Protein AF-A0A965NP96-F1 (afdb_monomer)

Mean predicted aligned error: 4.67 Å

Structure (mmCIF, N/CA/C/O backbone):
data_AF-A0A965NP96-F1
#
_entry.id   AF-A0A965NP96-F1
#
loop_
_atom_site.group_PDB
_atom_site.id
_atom_site.type_symbol
_atom_site.label_atom_id
_atom_site.label_alt_id
_atom_site.label_comp_id
_atom_site.label_asym_id
_atom_site.label_entity_id
_atom_site.label_seq_id
_atom_site.pdbx_PDB_ins_code
_atom_site.Cartn_x
_atom_site.Cartn_y
_atom_site.Cartn_z
_atom_site.occupancy
_atom_site.B_iso_or_equiv
_atom_site.auth_seq_id
_atom_site.auth_comp_id
_atom_site.auth_asym_id
_atom_site.auth_atom_id
_atom_site.pdbx_PDB_model_num
ATOM 1 N N . MET A 1 1 ? -8.203 -9.952 -8.185 1.00 63.25 1 MET A N 1
ATOM 2 C CA . MET A 1 1 ? -7.457 -8.786 -7.656 1.00 63.25 1 MET A CA 1
ATOM 3 C C . MET A 1 1 ? -8.214 -8.083 -6.528 1.00 63.25 1 MET A C 1
ATOM 5 O O . MET A 1 1 ? -7.971 -8.420 -5.377 1.00 63.25 1 MET A O 1
ATOM 9 N N . LYS A 1 2 ? -9.182 -7.191 -6.817 1.00 73.38 2 LYS A N 1
ATOM 10 C CA . LYS A 1 2 ? -9.921 -6.443 -5.773 1.00 73.38 2 LYS A CA 1
ATOM 11 C C . LYS A 1 2 ? -10.699 -7.330 -4.794 1.00 73.38 2 LYS A C 1
ATOM 13 O O . LYS A 1 2 ? -10.719 -7.026 -3.611 1.00 73.38 2 LYS A O 1
ATOM 18 N N . GLU A 1 3 ? -11.277 -8.436 -5.258 1.00 85.06 3 GLU A N 1
ATOM 19 C CA . GLU A 1 3 ? -12.056 -9.336 -4.396 1.00 85.06 3 GLU A CA 1
ATOM 20 C C . GLU A 1 3 ? -11.197 -10.064 -3.349 1.00 85.06 3 GLU A C 1
ATOM 22 O O . GLU A 1 3 ? -11.562 -10.107 -2.180 1.00 85.06 3 GLU A O 1
ATOM 27 N N . LEU A 1 4 ? -10.021 -10.577 -3.732 1.00 87.81 4 LEU A N 1
ATOM 28 C CA . LEU A 1 4 ? -9.094 -11.234 -2.798 1.00 87.81 4 LEU A CA 1
ATOM 29 C C . LEU A 1 4 ? -8.549 -10.249 -1.769 1.00 87.81 4 LEU A C 1
ATOM 31 O O . LEU A 1 4 ? -8.506 -10.553 -0.582 1.00 87.81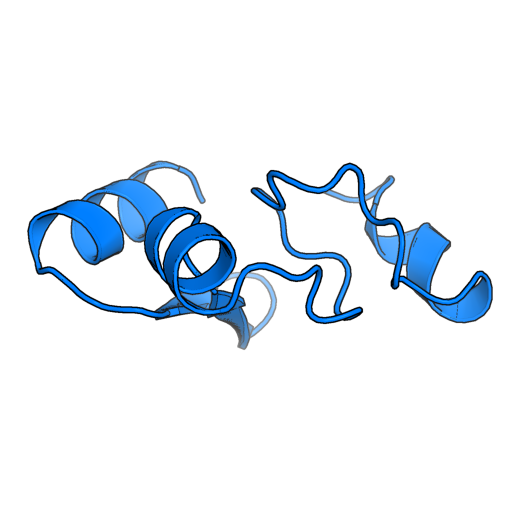 4 LEU A O 1
ATOM 35 N N . HIS A 1 5 ? -8.203 -9.046 -2.224 1.00 86.31 5 HIS A N 1
ATOM 36 C CA . HIS A 1 5 ? -7.831 -7.959 -1.334 1.00 86.31 5 HIS A CA 1
ATOM 37 C C . HIS A 1 5 ? -8.949 -7.642 -0.336 1.00 86.31 5 HIS A C 1
ATOM 39 O O . HIS A 1 5 ? -8.692 -7.502 0.856 1.00 86.31 5 HIS A O 1
ATOM 45 N N . GLN A 1 6 ? -10.190 -7.539 -0.816 1.00 87.38 6 GLN A N 1
ATOM 46 C CA . GLN A 1 6 ? -11.331 -7.208 0.025 1.00 87.38 6 GLN A CA 1
ATOM 47 C C . GLN A 1 6 ? -11.631 -8.322 1.032 1.00 87.38 6 GLN A C 1
ATOM 49 O O . GLN A 1 6 ? -11.808 -8.022 2.208 1.00 87.38 6 GLN A O 1
ATOM 54 N N . ARG A 1 7 ? -11.573 -9.594 0.615 1.00 91.62 7 ARG A N 1
ATOM 55 C CA . ARG A 1 7 ? -11.683 -10.752 1.517 1.00 91.62 7 ARG A CA 1
ATOM 56 C C . ARG A 1 7 ? -10.578 -10.768 2.562 1.00 91.62 7 ARG A C 1
ATOM 58 O O . ARG A 1 7 ? -10.877 -10.982 3.728 1.00 91.62 7 ARG A O 1
ATOM 65 N N . ALA A 1 8 ? -9.330 -10.514 2.175 1.00 90.69 8 ALA A N 1
ATOM 66 C CA . ALA A 1 8 ? -8.227 -10.446 3.124 1.00 90.69 8 ALA A CA 1
ATOM 67 C C . ALA A 1 8 ? -8.429 -9.298 4.129 1.00 90.69 8 ALA A C 1
ATOM 69 O O . ALA A 1 8 ? -8.286 -9.507 5.325 1.00 90.69 8 ALA A O 1
ATOM 70 N N . CYS A 1 9 ? -8.865 -8.117 3.680 1.00 86.06 9 CYS A N 1
ATOM 71 C CA . CYS A 1 9 ? -9.201 -7.001 4.572 1.00 86.06 9 CYS A CA 1
ATOM 72 C C . CYS A 1 9 ? -10.366 -7.305 5.536 1.00 86.06 9 CYS A C 1
ATOM 74 O O . CYS A 1 9 ? -10.327 -6.839 6.681 1.00 86.06 9 CYS A O 1
ATOM 76 N N . ASP A 1 10 ? -11.378 -8.049 5.076 1.00 91.00 10 ASP A N 1
ATOM 77 C CA . ASP A 1 10 ? -12.559 -8.470 5.849 1.00 91.00 10 ASP A CA 1
ATOM 78 C C . ASP A 1 10 ? -12.219 -9.558 6.882 1.00 91.00 10 ASP A C 1
ATOM 80 O O . ASP A 1 10 ? -12.623 -9.472 8.036 1.00 91.00 10 ASP A O 1
ATOM 84 N N . ASN A 1 11 ? -11.363 -10.513 6.505 1.00 91.94 11 ASN A N 1
ATOM 85 C CA . ASN A 1 11 ? -10.876 -11.592 7.376 1.00 91.94 11 ASN A CA 1
ATOM 86 C C . ASN A 1 11 ? -9.684 -11.171 8.259 1.00 91.94 11 ASN A C 1
ATOM 88 O O . ASN A 1 11 ? -9.011 -12.02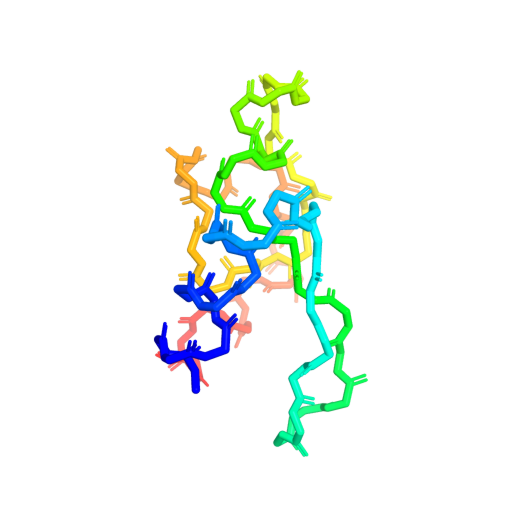5 8.831 1.00 91.94 11 ASN A O 1
ATOM 92 N N . ASP A 1 12 ? -9.389 -9.870 8.332 1.00 88.56 12 ASP A N 1
ATOM 93 C CA . ASP A 1 12 ? -8.243 -9.294 9.051 1.00 88.56 12 ASP A CA 1
ATOM 94 C C . ASP A 1 12 ? -6.881 -9.918 8.677 1.00 88.56 12 ASP A C 1
ATOM 96 O O . ASP A 1 12 ? -5.935 -9.966 9.461 1.00 88.56 12 ASP A O 1
ATOM 100 N N . GLN A 1 13 ? -6.761 -10.392 7.437 1.00 92.56 13 GLN A N 1
ATOM 101 C CA . GLN A 1 13 ? -5.522 -10.912 6.886 1.00 92.56 13 GLN A CA 1
ATOM 102 C C . GLN A 1 13 ? -4.643 -9.777 6.352 1.00 92.56 13 GLN A C 1
ATOM 104 O O . GLN A 1 13 ? -5.051 -8.927 5.551 1.00 92.56 13 GLN A O 1
ATOM 109 N N . ASP A 1 14 ? -3.375 -9.806 6.752 1.00 90.38 14 ASP A N 1
ATOM 110 C CA . ASP A 1 14 ? -2.380 -8.819 6.335 1.00 90.38 14 ASP A CA 1
ATOM 111 C C . ASP A 1 14 ? -1.907 -9.027 4.874 1.00 90.38 14 ASP A C 1
ATOM 113 O O . ASP A 1 14 ? -1.329 -8.131 4.257 1.00 90.38 14 ASP A O 1
ATOM 117 N N . SER A 1 15 ? -2.148 -10.195 4.273 1.00 91.06 15 SER A N 1
ATOM 118 C CA . SER A 1 15 ? -1.739 -10.491 2.894 1.00 91.06 15 SER A CA 1
ATOM 119 C C . SER A 1 15 ? -2.606 -11.561 2.240 1.00 91.06 15 SER A C 1
ATOM 121 O O . SER A 1 15 ? -3.295 -12.309 2.930 1.00 91.06 15 SER A O 1
ATOM 123 N N . TYR A 1 16 ? -2.551 -11.639 0.913 1.00 90.69 16 TYR A N 1
ATOM 124 C CA . TYR A 1 16 ? -3.175 -12.688 0.111 1.00 90.69 16 TYR A CA 1
ATOM 125 C C . TYR A 1 16 ? -2.235 -13.131 -1.010 1.00 90.69 16 TYR A C 1
ATOM 127 O O . TYR A 1 16 ? -1.343 -12.388 -1.416 1.00 90.69 16 TYR A O 1
ATOM 135 N N . ILE A 1 17 ? -2.437 -14.347 -1.514 1.00 89.38 17 ILE A N 1
ATOM 136 C CA . ILE A 1 17 ? -1.710 -14.843 -2.683 1.00 89.38 17 ILE A CA 1
ATOM 137 C C . ILE A 1 17 ? -2.480 -14.417 -3.924 1.00 89.38 17 ILE A C 1
ATOM 139 O O . ILE A 1 17 ? -3.677 -14.686 -4.046 1.00 89.38 17 ILE A O 1
ATOM 143 N N . ASP A 1 18 ? -1.790 -13.746 -4.832 1.00 85.94 18 ASP A N 1
ATOM 144 C CA . ASP A 1 18 ? -2.325 -13.442 -6.141 1.00 85.94 18 ASP A CA 1
ATOM 145 C C . ASP A 1 18 ? -2.274 -14.695 -7.031 1.00 85.94 18 ASP A C 1
ATOM 147 O O . ASP A 1 18 ? -1.182 -15.201 -7.278 1.00 85.94 18 ASP A O 1
ATOM 151 N N . PRO A 1 19 ? -3.409 -15.233 -7.505 1.00 85.31 19 PRO A N 1
ATOM 152 C CA . PRO A 1 19 ? -3.421 -16.468 -8.288 1.00 85.31 19 PRO A CA 1
ATOM 153 C C . PRO A 1 19 ? -2.871 -16.294 -9.709 1.00 85.31 19 PRO A C 1
ATOM 155 O O . PRO A 1 19 ? -2.502 -17.284 -10.328 1.00 85.31 19 PRO A O 1
ATOM 158 N N . ASP A 1 20 ? -2.832 -15.064 -10.225 1.00 83.75 20 ASP A N 1
ATOM 159 C CA . ASP A 1 20 ? -2.338 -14.759 -11.570 1.00 83.75 20 ASP A CA 1
ATOM 160 C C . ASP A 1 20 ? -0.805 -14.702 -11.595 1.00 83.75 20 ASP A C 1
ATOM 162 O O . ASP A 1 20 ? -0.154 -15.385 -12.382 1.00 83.75 20 ASP A O 1
ATOM 166 N N . SER A 1 21 ? -0.217 -13.946 -10.667 1.00 81.25 21 SER A N 1
ATOM 167 C CA . SER A 1 21 ? 1.234 -13.773 -10.581 1.00 81.25 21 SER A CA 1
ATOM 168 C C . SER A 1 21 ? 1.922 -14.733 -9.596 1.00 81.25 21 SER A C 1
ATOM 170 O O . SER A 1 21 ? 3.148 -14.828 -9.585 1.00 81.25 21 SER A O 1
ATOM 172 N N . GLY A 1 22 ? 1.171 -15.408 -8.719 1.00 85.88 22 GLY A N 1
ATOM 173 C CA . GLY A 1 22 ? 1.691 -16.273 -7.648 1.00 85.88 22 GLY A CA 1
ATOM 174 C C . GLY A 1 22 ? 2.334 -15.524 -6.471 1.00 85.88 22 GLY A C 1
ATOM 175 O O . GLY A 1 22 ? 2.906 -16.146 -5.575 1.00 85.88 22 GLY A O 1
ATOM 176 N N . TYR A 1 23 ? 2.277 -14.190 -6.457 1.00 85.44 23 TYR A N 1
ATOM 177 C CA . TYR A 1 23 ? 2.943 -13.368 -5.448 1.00 85.44 23 TYR A CA 1
ATOM 178 C C . TYR A 1 23 ? 2.114 -13.189 -4.181 1.00 85.44 23 TYR A C 1
ATOM 180 O O . TYR A 1 23 ? 0.889 -13.116 -4.214 1.00 85.44 23 TYR A O 1
ATOM 188 N N . ILE A 1 24 ? 2.806 -13.016 -3.056 1.00 88.38 24 ILE A N 1
ATOM 189 C CA . ILE A 1 24 ? 2.187 -12.595 -1.799 1.00 88.38 24 ILE A CA 1
ATOM 190 C C . ILE A 1 24 ? 2.015 -11.075 -1.840 1.00 88.38 24 ILE A C 1
ATOM 192 O O . ILE A 1 24 ? 2.989 -10.319 -1.814 1.00 88.38 24 ILE A O 1
ATOM 196 N N . VAL A 1 25 ? 0.766 -10.626 -1.897 1.00 87.94 25 VAL A N 1
ATOM 197 C CA . VAL A 1 25 ? 0.389 -9.215 -1.942 1.00 87.94 25 VAL A CA 1
ATOM 198 C C . VAL A 1 25 ? -0.121 -8.795 -0.569 1.00 87.94 25 VAL A C 1
ATOM 200 O O . VAL A 1 25 ? -1.061 -9.375 -0.029 1.00 87.94 25 VAL A O 1
ATOM 203 N N . LEU A 1 26 ? 0.495 -7.762 0.002 1.00 90.19 26 LEU A N 1
ATOM 204 C CA . LEU A 1 26 ? 0.053 -7.173 1.265 1.00 90.19 26 LEU A CA 1
ATOM 205 C C . LEU A 1 26 ? -1.253 -6.390 1.066 1.00 90.19 26 LEU A C 1
ATOM 207 O O . LEU A 1 26 ? -1.468 -5.741 0.037 1.00 90.19 26 LEU A O 1
ATOM 211 N N . THR A 1 27 ? -2.132 -6.436 2.064 1.00 91.06 27 THR A N 1
ATOM 212 C CA . THR A 1 27 ? -3.350 -5.623 2.077 1.00 91.06 27 THR A CA 1
ATOM 213 C C . THR A 1 27 ? -3.043 -4.174 2.451 1.00 91.06 27 THR A C 1
ATOM 215 O O . THR A 1 27 ? -2.001 -3.846 3.025 1.00 91.06 27 THR A O 1
ATOM 218 N N . SER A 1 28 ? -3.978 -3.271 2.155 1.00 88.69 28 SER A N 1
ATOM 219 C CA . SER A 1 28 ? -3.846 -1.859 2.525 1.00 88.69 28 SER A CA 1
ATOM 220 C C . SER A 1 28 ? -3.803 -1.709 4.043 1.00 88.69 28 SER A C 1
ATOM 222 O O . SER A 1 28 ? -3.029 -0.901 4.546 1.00 88.69 28 SER A O 1
ATOM 224 N N . LYS A 1 29 ? -4.556 -2.541 4.781 1.00 89.38 29 LYS A N 1
ATOM 225 C CA . LYS A 1 29 ? -4.481 -2.634 6.246 1.00 89.38 29 LYS A CA 1
ATOM 226 C C . LYS A 1 29 ? -3.066 -2.963 6.722 1.00 89.38 29 LYS A C 1
ATOM 228 O O . LYS A 1 29 ? -2.548 -2.246 7.572 1.00 89.38 29 LYS A O 1
ATOM 233 N N . ALA A 1 30 ? -2.413 -3.972 6.143 1.00 90.5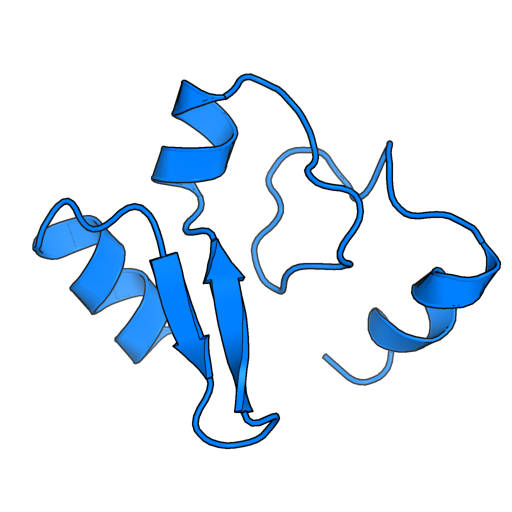0 30 ALA A N 1
ATOM 234 C CA . ALA A 1 30 ? -1.046 -4.335 6.518 1.00 90.50 30 ALA A CA 1
ATOM 235 C C . ALA A 1 30 ? -0.041 -3.214 6.247 1.00 90.50 30 ALA A C 1
ATOM 237 O O . ALA A 1 30 ? 0.872 -2.979 7.040 1.00 90.50 30 ALA A O 1
ATOM 238 N N . HIS A 1 31 ? -0.219 -2.490 5.141 1.00 89.12 31 HIS A N 1
ATOM 239 C CA . HIS A 1 31 ? 0.574 -1.303 4.848 1.00 89.12 31 HIS A CA 1
ATOM 240 C C . HIS A 1 31 ? 0.351 -0.201 5.884 1.00 89.12 31 HIS A C 1
ATOM 242 O O . HIS A 1 31 ? 1.329 0.314 6.422 1.00 89.12 31 HIS A O 1
ATOM 248 N N . LEU A 1 32 ? -0.902 0.116 6.213 1.00 89.56 32 LEU A N 1
ATOM 249 C CA . LEU A 1 32 ? -1.236 1.111 7.234 1.00 89.56 32 LEU A CA 1
ATOM 250 C C . LEU A 1 32 ? -0.679 0.719 8.611 1.00 89.56 32 LEU A C 1
ATOM 252 O O . LEU A 1 32 ? -0.078 1.552 9.279 1.00 89.56 32 LEU A O 1
ATOM 256 N N . LYS A 1 33 ? -0.790 -0.558 8.991 1.00 90.12 33 LYS A N 1
ATOM 257 C CA . LYS A 1 33 ? -0.244 -1.116 10.239 1.00 90.12 33 LYS A CA 1
ATOM 258 C C . LYS A 1 33 ? 1.285 -1.061 10.285 1.00 90.12 33 LYS A C 1
ATOM 260 O O . LYS A 1 33 ? 1.851 -0.757 11.329 1.00 90.12 33 LYS A O 1
ATOM 265 N N . ARG A 1 34 ? 1.961 -1.328 9.160 1.00 90.19 34 ARG A N 1
ATOM 266 C CA . ARG A 1 34 ? 3.421 -1.155 9.026 1.00 90.19 34 ARG A CA 1
ATOM 267 C C . ARG A 1 34 ? 3.845 0.311 8.991 1.00 90.19 34 ARG A C 1
ATOM 269 O O . ARG A 1 34 ? 4.997 0.594 9.294 1.00 90.19 34 ARG A O 1
ATOM 276 N N . GLY A 1 35 ? 2.969 1.213 8.553 1.00 92.12 35 GLY A N 1
ATOM 277 C CA . GLY A 1 35 ? 3.268 2.634 8.379 1.00 92.12 35 GLY A CA 1
ATOM 278 C C . GLY A 1 35 ? 4.231 2.949 7.227 1.00 92.12 35 GLY A C 1
ATOM 279 O O . GLY A 1 35 ? 4.706 4.076 7.137 1.00 92.12 35 GLY A O 1
ATOM 280 N N . ILE A 1 36 ? 4.555 1.982 6.356 1.00 91.56 36 ILE A N 1
ATOM 281 C CA . ILE A 1 36 ? 5.537 2.180 5.279 1.00 91.56 36 ILE A CA 1
ATOM 282 C C . ILE A 1 36 ? 5.277 1.305 4.044 1.00 91.56 36 ILE A C 1
ATOM 284 O O . ILE A 1 36 ? 4.786 0.171 4.127 1.00 91.56 36 ILE A O 1
ATOM 288 N N . CYS A 1 37 ? 5.665 1.824 2.874 1.00 90.88 37 CYS A N 1
ATOM 289 C CA . CYS A 1 37 ? 5.722 1.065 1.627 1.00 90.88 37 CYS A CA 1
ATOM 290 C C . CYS A 1 37 ? 6.703 -0.114 1.747 1.00 90.88 37 CYS A C 1
ATOM 292 O O . CYS A 1 37 ? 7.845 0.045 2.180 1.00 90.88 37 CYS A O 1
ATOM 294 N N . CYS A 1 38 ? 6.276 -1.304 1.316 1.00 89.69 38 CYS A N 1
ATOM 295 C CA . CYS A 1 38 ? 7.099 -2.515 1.391 1.00 89.69 38 CYS A CA 1
ATOM 296 C C . CYS A 1 38 ? 8.127 -2.668 0.254 1.00 89.69 38 CYS A C 1
ATOM 298 O O . CYS A 1 38 ? 8.942 -3.580 0.320 1.00 89.69 38 CYS A O 1
ATOM 300 N N . GLY A 1 39 ? 8.055 -1.839 -0.793 1.00 89.06 39 GLY A N 1
ATOM 301 C CA . GLY A 1 39 ? 8.976 -1.868 -1.936 1.00 89.06 39 GLY A CA 1
ATOM 302 C C . GLY A 1 39 ? 8.698 -2.918 -3.021 1.00 89.06 39 GLY A C 1
ATOM 303 O O . GLY A 1 39 ? 9.369 -2.920 -4.047 1.00 89.06 39 GLY A O 1
ATOM 304 N N . ASN A 1 40 ? 7.668 -3.755 -2.868 1.00 87.25 40 ASN A N 1
ATOM 305 C CA . ASN A 1 40 ? 7.353 -4.835 -3.818 1.00 87.25 40 ASN A CA 1
ATOM 306 C C . ASN A 1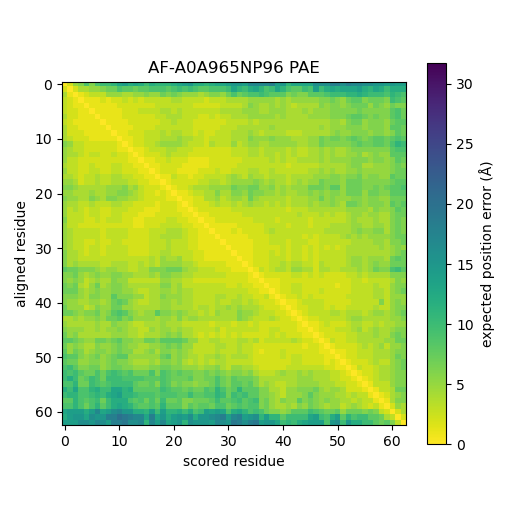 40 ? 6.350 -4.461 -4.923 1.00 87.25 40 ASN A C 1
ATOM 308 O O . ASN A 1 40 ? 5.775 -5.352 -5.536 1.00 87.25 40 ASN A O 1
ATOM 312 N N . ALA A 1 41 ? 6.114 -3.168 -5.172 1.00 87.69 41 ALA A N 1
ATOM 3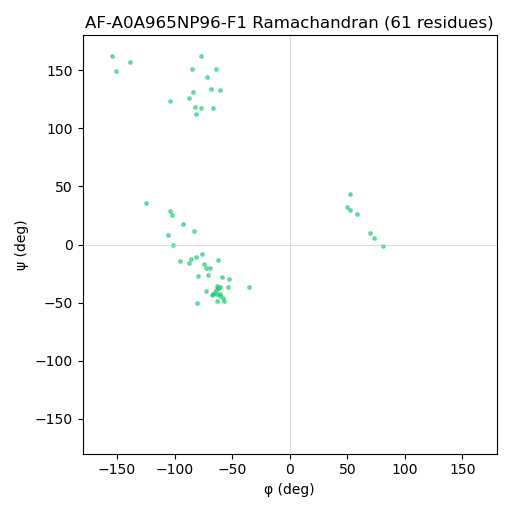13 C CA . ALA A 1 41 ? 5.154 -2.701 -6.182 1.00 87.69 41 ALA A CA 1
ATOM 314 C C . ALA A 1 41 ? 3.743 -3.323 -6.033 1.00 87.69 41 ALA A C 1
ATOM 316 O O . ALA A 1 41 ? 3.137 -3.747 -7.006 1.00 87.69 41 ALA A O 1
ATOM 317 N N . CYS A 1 42 ? 3.217 -3.413 -4.804 1.00 87.00 42 CYS A N 1
ATOM 318 C CA . CYS A 1 42 ? 1.913 -4.036 -4.546 1.00 87.00 42 CYS A CA 1
ATOM 319 C C . CYS A 1 42 ? 0.740 -3.219 -5.1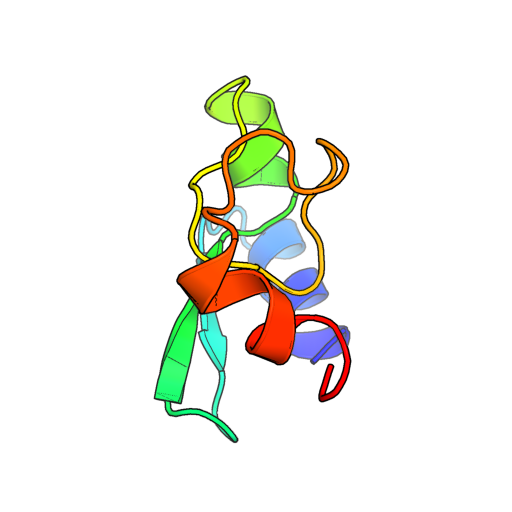20 1.00 87.00 42 CYS A C 1
ATOM 321 O O . CYS A 1 42 ? 0.627 -2.041 -4.793 1.00 87.00 42 CYS A O 1
ATOM 323 N N . ARG A 1 43 ? -0.202 -3.880 -5.814 1.00 79.88 43 ARG A N 1
ATOM 324 C CA . ARG A 1 43 ? -1.445 -3.331 -6.422 1.00 79.88 43 ARG A CA 1
ATOM 325 C C . ARG A 1 43 ? -2.158 -2.205 -5.671 1.00 79.88 43 ARG A C 1
ATOM 327 O O . ARG A 1 43 ? -2.766 -1.336 -6.286 1.00 79.88 43 ARG A O 1
ATOM 334 N N . HIS A 1 44 ? -2.167 -2.269 -4.345 1.00 80.50 44 HIS A N 1
ATOM 335 C CA . HIS A 1 44 ? -2.964 -1.395 -3.486 1.00 80.50 44 HIS A CA 1
ATOM 336 C C . HIS A 1 44 ? -2.102 -0.671 -2.450 1.00 80.50 44 HIS A C 1
ATOM 338 O O . HIS A 1 44 ? -2.526 -0.481 -1.314 1.00 80.50 44 HIS A O 1
ATOM 344 N N . CYS A 1 45 ? -0.872 -0.295 -2.817 1.00 87.44 45 CYS A N 1
ATOM 345 C CA . CYS A 1 45 ? 0.011 0.420 -1.906 1.00 87.44 45 CYS A CA 1
ATOM 346 C C . CYS A 1 45 ? -0.544 1.829 -1.600 1.00 87.44 45 CYS A C 1
ATOM 348 O O . CYS A 1 45 ? -0.616 2.652 -2.511 1.00 87.44 45 CYS A O 1
ATOM 350 N N . PRO A 1 46 ? -0.882 2.150 -0.336 1.00 88.00 46 PRO A N 1
ATOM 351 C CA . PRO A 1 46 ? -1.398 3.472 0.031 1.00 88.00 46 PRO A CA 1
ATOM 352 C C . PRO A 1 46 ? -0.306 4.554 0.088 1.00 88.00 46 PRO A C 1
ATOM 354 O O . PRO A 1 46 ? -0.617 5.724 0.255 1.00 88.00 46 PRO A O 1
ATOM 357 N N . PHE A 1 47 ? 0.968 4.172 -0.035 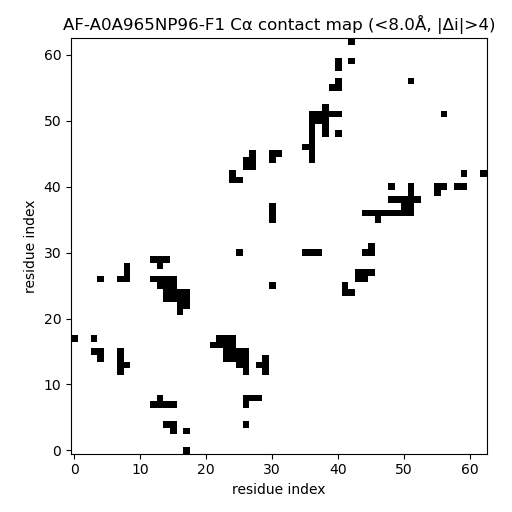1.00 89.19 47 PHE A N 1
ATOM 358 C CA . PHE A 1 47 ? 2.129 5.058 0.092 1.00 89.19 47 PHE A CA 1
ATOM 359 C C . PHE A 1 47 ? 2.758 5.407 -1.257 1.00 89.19 47 PHE A C 1
ATOM 361 O O . PHE A 1 47 ? 3.975 5.538 -1.331 1.00 89.19 47 PHE A O 1
ATOM 368 N N . GLU A 1 48 ? 1.978 5.432 -2.339 1.00 86.69 48 GLU A N 1
ATOM 369 C CA . GLU A 1 48 ? 2.431 5.898 -3.664 1.00 86.69 48 GLU A CA 1
ATOM 370 C C . GLU A 1 48 ? 3.761 5.279 -4.135 1.00 86.69 48 GLU A C 1
ATOM 372 O O . GLU A 1 48 ? 4.558 5.899 -4.834 1.00 86.69 48 GLU A O 1
ATOM 377 N N . TYR A 1 49 ? 4.019 4.030 -3.736 1.00 89.56 49 TYR A N 1
ATOM 378 C CA . TYR A 1 49 ? 5.214 3.282 -4.124 1.00 89.56 49 TYR A CA 1
ATOM 379 C C . TYR A 1 49 ? 6.550 3.948 -3.741 1.00 89.56 49 TYR A C 1
ATOM 381 O O . TYR A 1 49 ? 7.570 3.654 -4.365 1.00 89.56 49 TYR A O 1
ATOM 389 N N . ILE A 1 50 ? 6.584 4.781 -2.688 1.00 90.94 50 ILE A N 1
ATOM 390 C CA . ILE A 1 50 ? 7.783 5.544 -2.272 1.00 90.94 50 ILE A CA 1
ATOM 391 C C . ILE A 1 50 ? 9.045 4.691 -2.072 1.00 90.94 50 ILE A C 1
ATOM 393 O O . ILE A 1 50 ? 10.151 5.179 -2.264 1.00 90.94 50 ILE A O 1
ATOM 397 N N . ASN A 1 51 ? 8.887 3.421 -1.692 1.00 90.50 51 ASN A N 1
ATOM 398 C CA . ASN A 1 51 ? 9.995 2.511 -1.394 1.00 90.50 51 ASN A CA 1
ATOM 399 C C . ASN A 1 51 ? 10.216 1.468 -2.503 1.00 90.50 51 ASN A C 1
ATOM 401 O O . ASN A 1 51 ? 10.952 0.503 -2.321 1.00 90.50 51 ASN A O 1
ATOM 405 N N . VAL A 1 52 ? 9.527 1.601 -3.640 1.00 90.38 52 VAL A N 1
ATOM 406 C CA . VAL A 1 52 ? 9.700 0.699 -4.782 1.00 90.38 52 VAL A CA 1
ATOM 407 C C . VAL A 1 52 ? 10.923 1.154 -5.581 1.00 90.38 52 VAL A C 1
ATOM 409 O O . VAL A 1 52 ? 10.919 2.273 -6.110 1.00 90.38 52 VAL A O 1
ATOM 412 N N . PRO A 1 53 ? 11.972 0.317 -5.700 1.00 88.19 53 PRO A N 1
ATOM 413 C CA . PRO A 1 53 ? 13.163 0.677 -6.456 1.00 88.19 53 PRO A CA 1
ATOM 414 C C . PRO A 1 53 ? 12.822 0.854 -7.936 1.00 88.19 53 PRO A C 1
ATOM 416 O O . PRO A 1 53 ? 11.914 0.205 -8.453 1.00 88.19 53 PRO A O 1
ATOM 419 N N . ALA A 1 54 ? 13.575 1.706 -8.638 1.00 85.38 54 ALA A N 1
ATOM 420 C CA . ALA A 1 54 ? 13.342 1.993 -10.056 1.00 85.38 54 ALA A CA 1
ATOM 421 C C . ALA A 1 54 ? 13.300 0.722 -10.923 1.00 85.38 54 ALA A C 1
ATOM 423 O O . ALA A 1 54 ? 12.449 0.622 -11.801 1.00 85.38 54 ALA A O 1
ATOM 424 N N . ALA A 1 55 ? 14.133 -0.273 -10.601 1.00 84.81 55 ALA A N 1
ATOM 425 C CA . ALA A 1 55 ? 14.149 -1.578 -11.262 1.00 84.81 55 ALA A CA 1
ATOM 426 C C . ALA A 1 55 ? 12.806 -2.329 -11.183 1.00 84.81 55 ALA A C 1
ATOM 428 O O . ALA A 1 55 ? 12.483 -3.092 -12.078 1.00 84.81 55 ALA A O 1
ATOM 429 N N . ASN A 1 56 ? 11.994 -2.089 -10.149 1.00 82.44 56 ASN A N 1
ATOM 430 C CA . ASN A 1 56 ? 10.706 -2.761 -9.963 1.00 82.44 56 ASN A CA 1
ATOM 431 C C . ASN A 1 56 ? 9.516 -1.887 -10.383 1.00 82.44 56 ASN A C 1
ATOM 433 O O . ASN A 1 56 ? 8.373 -2.337 -10.293 1.00 82.44 56 ASN A O 1
ATOM 437 N N . LYS A 1 57 ? 9.749 -0.650 -10.846 1.00 80.06 57 LYS A N 1
ATOM 438 C CA . LYS A 1 57 ? 8.670 0.237 -11.307 1.00 80.06 57 LYS A CA 1
ATOM 439 C C . LYS A 1 57 ? 8.030 -0.241 -12.612 1.00 80.06 57 LYS A C 1
ATOM 441 O O . LYS A 1 57 ? 6.877 0.098 -12.841 1.00 80.06 57 LYS A O 1
ATOM 446 N N . GLU A 1 58 ? 8.706 -1.093 -13.392 1.00 81.00 58 GLU A N 1
ATOM 447 C CA . GLU A 1 58 ? 8.109 -1.789 -14.552 1.00 81.00 58 GLU A CA 1
ATOM 448 C C . GLU A 1 58 ? 6.951 -2.736 -14.171 1.00 81.00 58 GLU A C 1
ATOM 450 O O . GLU A 1 58 ? 6.221 -3.236 -15.022 1.00 81.00 58 GLU A O 1
ATOM 455 N N . LYS A 1 59 ? 6.786 -3.040 -12.879 1.00 75.62 59 LYS A N 1
ATOM 456 C CA . LYS A 1 59 ? 5.680 -3.873 -12.397 1.00 75.62 59 LYS A CA 1
ATOM 457 C C . LYS A 1 59 ? 4.411 -3.060 -12.130 1.00 75.62 59 LYS A C 1
ATOM 459 O O . LYS A 1 59 ? 3.349 -3.644 -11.952 1.00 75.62 59 LYS A O 1
ATOM 464 N N . LEU A 1 60 ? 4.509 -1.726 -12.114 1.00 74.25 60 LEU A N 1
ATOM 465 C CA . LEU A 1 60 ? 3.385 -0.815 -11.852 1.00 74.25 60 LEU A CA 1
ATOM 466 C C . LEU A 1 60 ? 2.498 -0.603 -13.083 1.00 74.25 60 LEU A C 1
ATOM 468 O O . LEU A 1 60 ? 1.321 -0.298 -12.945 1.00 74.25 60 LEU A O 1
ATOM 472 N N . ASN A 1 61 ? 3.065 -0.740 -14.278 1.00 66.94 61 ASN A N 1
ATOM 473 C CA . ASN A 1 61 ? 2.409 -0.516 -15.568 1.00 66.94 61 ASN A CA 1
ATOM 474 C C . ASN A 1 61 ? 1.688 -1.764 -16.098 1.00 66.94 61 ASN A C 1
ATOM 476 O O . ASN A 1 61 ? 0.814 -1.635 -16.950 1.00 66.94 61 ASN A O 1
ATOM 480 N N . ASN A 1 62 ? 1.984 -2.944 -15.547 1.00 57.69 62 ASN A N 1
ATOM 481 C CA . ASN A 1 62 ? 1.328 -4.210 -15.895 1.00 57.69 62 ASN A CA 1
ATOM 482 C C . ASN A 1 62 ? 0.287 -4.623 -14.839 1.00 57.69 62 ASN A C 1
ATOM 484 O O . ASN A 1 62 ? 0.019 -5.808 -14.630 1.00 57.69 62 ASN A O 1
ATOM 488 N N . GLN A 1 63 ? -0.248 -3.638 -14.115 1.00 56.59 63 GLN A N 1
ATOM 489 C CA . GLN A 1 63 ? -1.045 -3.826 -12.916 1.00 56.59 63 GLN A CA 1
ATOM 490 C C . GLN A 1 63 ? -2.525 -3.525 -13.147 1.00 56.59 63 GLN A C 1
ATOM 492 O O . GLN A 1 63 ? -2.879 -2.350 -13.354 1.00 56.59 63 GLN A O 1
#

Sequence (63 aa):
MKELHQRACDNDQDSYIDPDSGYIVLTSKAHLKRGICCGNACRHCPFEYINVPAANKEKLNNQ

Foldseek 3Di:
DVVQLVVCVVVVHQWDQDPVVRDTAGHCVVLVVVVDDPQQLHPDRPHPSPNPDPVNVVVVVVD

Radius of gyration: 11.16 Å; Cα contacts (8 Å, |Δi|>4): 79; chains: 1; bounding box: 27×22×26 Å

Secondary structure (DSSP, 8-state):
-HHHHHHHHHTT-SEEE-TTT--EEEPHHHHHHHTS--SS--TT-TTTTTT--GGGGGGSTT-

Solvent-accessible surface area (backbone atoms only — not comparable to full-atom values): 3878 Å² total; per-residue (Å²): 110,72,63,57,46,50,51,22,58,73,70,72,33,50,49,41,73,38,86,87,81,69,43,83,38,62,24,52,65,36,35,62,76,66,72,51,56,86,37,77,53,48,97,58,55,88,49,78,52,75,50,35,49,76,90,4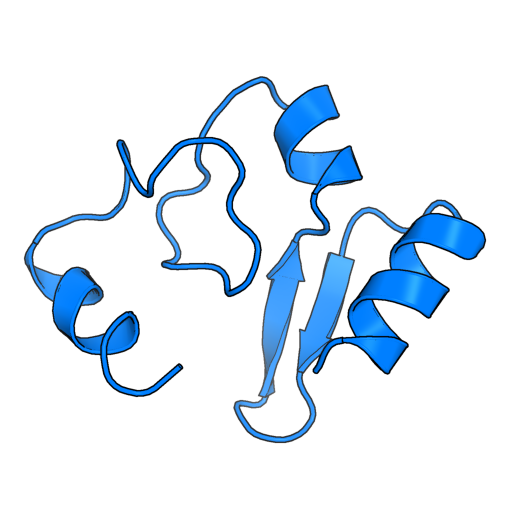9,51,73,51,59,81,81,105

Nearest PDB structures (foldseek):
  3dpt-assembly1_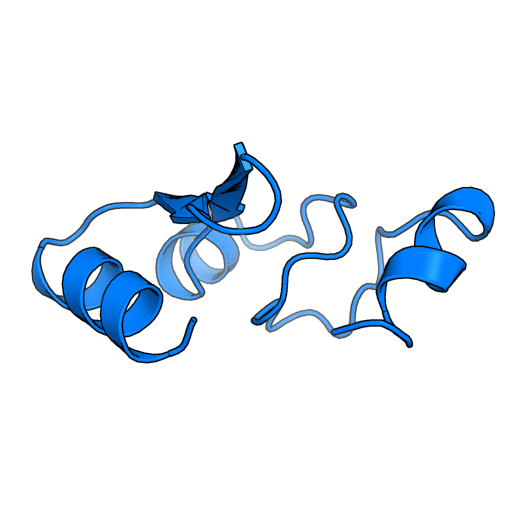A  TM=6.103E-01  e=2.293E+00  Chlorobaculum tepidum
  3dpt-assembly1_B  TM=6.071E-01  e=3.741E+00  Chlorobaculum tepidum
  3dpu-assembly1_A  TM=5.889E-01  e=6.544E+00  Chlorobaculum tepidum
  5m4t-assembly1_A  TM=3.422E-01  e=4.302E+00  Trypanosoma brucei brucei

pLDDT: mean 85.57, std 7.69, range [56.59, 92.56]